Protein AF-A0A3D5DIP7-F1 (afdb_monomer_lite)

Structure (mmCIF, N/CA/C/O backbone):
data_AF-A0A3D5DIP7-F1
#
_entry.id   AF-A0A3D5DIP7-F1
#
loop_
_atom_site.group_PDB
_atom_site.id
_atom_site.type_symbol
_atom_site.label_atom_id
_atom_site.label_alt_id
_atom_site.label_comp_id
_atom_site.label_asym_id
_atom_site.label_entity_id
_atom_site.label_seq_id
_atom_site.pdbx_PDB_ins_code
_atom_site.Cartn_x
_atom_site.Cartn_y
_atom_site.Cartn_z
_atom_site.occupancy
_atom_site.B_iso_or_equiv
_atom_site.auth_seq_id
_atom_site.auth_comp_id
_atom_site.auth_asym_id
_atom_site.auth_atom_id
_atom_site.pdbx_PDB_model_num
ATOM 1 N N . GLU A 1 1 ? -15.070 2.805 -16.768 1.00 50.34 1 GLU A N 1
ATOM 2 C CA . GLU A 1 1 ? -13.909 2.345 -15.979 1.00 50.34 1 GLU A CA 1
ATOM 3 C C . GLU A 1 1 ? -13.558 3.453 -14.990 1.00 50.34 1 GLU A C 1
ATOM 5 O O . GLU A 1 1 ? -13.712 4.609 -15.368 1.00 50.34 1 GLU A O 1
ATOM 10 N N . ARG A 1 2 ? -13.240 3.149 -13.727 1.00 59.31 2 ARG A N 1
ATOM 11 C CA . ARG A 1 2 ? -12.882 4.161 -12.711 1.00 59.31 2 ARG A CA 1
ATOM 12 C C . ARG A 1 2 ? -11.446 3.926 -12.262 1.00 59.31 2 ARG A C 1
ATOM 14 O O . ARG A 1 2 ? -11.069 2.777 -12.059 1.00 59.31 2 ARG A O 1
ATOM 21 N N . ASP A 1 3 ? -10.695 5.006 -12.093 1.00 83.94 3 ASP A N 1
ATOM 22 C CA . ASP A 1 3 ? -9.337 4.978 -11.557 1.00 83.94 3 ASP A CA 1
ATOM 23 C C . ASP A 1 3 ? -9.362 4.625 -10.054 1.00 83.94 3 ASP A C 1
ATOM 25 O O . ASP A 1 3 ? -10.173 5.152 -9.284 1.00 83.94 3 ASP A O 1
ATOM 29 N N . ALA A 1 4 ? -8.509 3.686 -9.634 1.00 82.12 4 ALA A N 1
ATOM 30 C CA . ALA A 1 4 ? -8.478 3.194 -8.257 1.00 82.12 4 ALA A CA 1
ATOM 31 C C . ALA A 1 4 ? -8.000 4.261 -7.254 1.00 82.12 4 ALA A C 1
ATOM 33 O O . ALA A 1 4 ? -8.511 4.316 -6.134 1.00 82.12 4 ALA A O 1
ATOM 34 N N . LEU A 1 5 ? -7.073 5.141 -7.646 1.00 82.88 5 LEU A N 1
ATOM 35 C CA . LEU A 1 5 ? -6.624 6.255 -6.808 1.00 82.88 5 LEU A CA 1
ATOM 36 C C . LEU A 1 5 ? -7.723 7.310 -6.672 1.00 82.88 5 LEU A C 1
ATOM 38 O O . LEU A 1 5 ? -7.945 7.825 -5.576 1.00 82.88 5 LEU A O 1
ATOM 42 N N . GLU A 1 6 ? -8.456 7.605 -7.748 1.00 83.44 6 GLU A N 1
ATOM 43 C CA . GLU A 1 6 ? -9.639 8.471 -7.662 1.00 83.44 6 GLU A CA 1
ATOM 44 C C . GLU A 1 6 ? -10.692 7.887 -6.710 1.00 83.44 6 GLU A C 1
ATOM 46 O O . GLU A 1 6 ? -11.271 8.608 -5.892 1.00 83.44 6 GLU A O 1
ATOM 51 N N . TRP A 1 7 ? -10.903 6.570 -6.756 1.00 85.00 7 TRP A N 1
ATOM 52 C CA . TRP A 1 7 ? -11.821 5.887 -5.850 1.00 85.00 7 TRP A CA 1
ATOM 53 C C . TRP A 1 7 ? -11.371 5.958 -4.380 1.00 85.00 7 TRP A C 1
ATOM 55 O O . TRP A 1 7 ? -12.197 6.271 -3.515 1.00 85.00 7 TRP A O 1
ATOM 65 N N . LEU A 1 8 ? -10.078 5.747 -4.097 1.00 81.56 8 LEU A N 1
ATOM 66 C CA . LEU A 1 8 ? -9.486 5.873 -2.754 1.00 81.56 8 LEU A CA 1
ATOM 67 C C . LEU A 1 8 ? -9.579 7.299 -2.189 1.00 81.56 8 LEU A C 1
ATOM 69 O O . LEU A 1 8 ? -9.596 7.493 -0.975 1.00 81.56 8 LEU A O 1
ATOM 73 N N . ARG A 1 9 ? -9.650 8.320 -3.044 1.00 83.38 9 ARG A N 1
ATOM 74 C CA . ARG A 1 9 ? -9.772 9.719 -2.604 1.00 83.38 9 ARG A CA 1
ATOM 75 C C . ARG A 1 9 ? -11.214 10.146 -2.347 1.00 83.38 9 ARG A C 1
ATOM 77 O O . ARG A 1 9 ? -11.450 10.988 -1.485 1.00 83.38 9 ARG A O 1
ATOM 84 N N . GLY A 1 10 ? -12.173 9.587 -3.087 1.00 80.06 10 GLY A N 1
ATOM 85 C CA . GLY A 1 10 ? -13.579 10.011 -3.060 1.00 80.06 10 GLY A CA 1
ATOM 86 C C . GLY A 1 10 ? -14.518 9.177 -2.183 1.00 80.06 10 GLY A C 1
ATOM 87 O O . GLY A 1 10 ? -15.676 9.557 -2.009 1.00 80.06 10 GLY A O 1
ATOM 88 N N . THR A 1 11 ? -14.064 8.040 -1.650 1.00 81.00 11 THR A N 1
ATOM 89 C CA . THR A 1 11 ? -14.927 7.074 -0.946 1.00 81.00 11 THR A CA 1
ATOM 90 C C . THR A 1 11 ? -14.794 7.180 0.575 1.00 81.00 11 THR A C 1
ATOM 92 O O . THR A 1 11 ? -13.736 7.517 1.105 1.00 81.00 11 THR A O 1
ATOM 95 N N . LYS A 1 12 ? -15.876 6.868 1.307 1.00 82.00 12 LYS A N 1
ATOM 96 C CA . LYS A 1 12 ? -15.825 6.735 2.769 1.00 82.00 12 LYS A CA 1
ATOM 97 C C . LYS A 1 12 ? -14.811 5.652 3.142 1.00 82.00 12 LYS A C 1
ATOM 99 O O . LYS A 1 12 ? -14.935 4.511 2.708 1.00 82.00 12 LYS A O 1
ATOM 104 N N . ARG A 1 13 ? -13.842 6.032 3.968 1.00 80.94 13 ARG A N 1
ATOM 105 C CA . ARG A 1 13 ? -12.744 5.166 4.395 1.00 80.94 13 ARG A CA 1
ATOM 106 C C . ARG A 1 13 ? -13.249 4.000 5.239 1.00 80.94 13 ARG A C 1
ATOM 108 O O . ARG A 1 13 ? -14.052 4.189 6.155 1.00 80.94 13 ARG A O 1
ATOM 115 N N . VAL A 1 14 ? -12.764 2.815 4.892 1.00 84.56 14 VAL A N 1
ATOM 116 C CA . VAL A 1 14 ? -12.902 1.566 5.640 1.00 84.56 14 VAL A CA 1
ATOM 117 C C . VAL A 1 14 ? -11.504 0.976 5.730 1.00 84.56 14 VAL A C 1
ATOM 119 O O . VAL A 1 14 ? -10.790 0.943 4.731 1.00 84.56 14 VAL A O 1
ATOM 122 N N . GLU A 1 15 ? -11.117 0.544 6.922 1.00 92.06 15 GLU A N 1
ATOM 123 C CA . GLU A 1 15 ? -9.790 -0.011 7.157 1.00 92.06 15 GLU A CA 1
ATOM 124 C C . GLU A 1 15 ? -9.731 -1.486 6.748 1.00 92.06 15 GLU A C 1
ATOM 126 O O . GLU A 1 15 ? -10.608 -2.282 7.098 1.00 92.06 15 GLU A O 1
ATOM 131 N N . TYR A 1 16 ? -8.664 -1.853 6.045 1.00 93.81 16 TYR A N 1
ATOM 132 C CA . TYR A 1 16 ? -8.383 -3.209 5.595 1.00 93.81 16 TYR A CA 1
ATOM 133 C C . TYR A 1 16 ? -7.208 -3.810 6.372 1.00 93.81 16 TYR A C 1
ATOM 135 O O . TYR A 1 16 ? -6.248 -3.118 6.709 1.00 93.81 16 TYR A O 1
ATOM 143 N N . ASP A 1 17 ? -7.279 -5.117 6.637 1.00 95.31 17 ASP A N 1
ATOM 144 C CA . ASP A 1 17 ? -6.176 -5.891 7.223 1.00 95.31 17 ASP A CA 1
ATOM 145 C C . ASP A 1 17 ? -5.106 -6.246 6.178 1.00 95.31 17 ASP A C 1
ATOM 147 O O . ASP A 1 17 ? -3.934 -6.396 6.514 1.00 95.31 17 ASP A O 1
ATOM 151 N N . ILE A 1 18 ? -5.504 -6.409 4.910 1.00 95.56 18 ILE A N 1
ATOM 152 C CA . ILE A 1 18 ? -4.621 -6.791 3.802 1.00 95.56 18 ILE A CA 1
ATOM 153 C C . ILE A 1 18 ? -5.017 -6.006 2.548 1.00 95.56 18 ILE A C 1
ATOM 155 O O . ILE A 1 18 ? -6.196 -5.956 2.197 1.00 95.56 18 ILE A O 1
ATOM 159 N N . VAL A 1 19 ? -4.032 -5.438 1.852 1.00 95.00 19 VAL A N 1
ATOM 160 C CA . VAL A 1 19 ? -4.192 -4.758 0.559 1.00 95.00 19 VAL A CA 1
ATOM 161 C C . VAL A 1 19 ? -3.251 -5.372 -0.478 1.00 95.00 19 VAL A C 1
ATOM 163 O O . VAL A 1 19 ? -2.082 -5.631 -0.194 1.00 95.00 19 VAL A O 1
ATOM 166 N N . PHE A 1 20 ? -3.761 -5.581 -1.691 1.00 94.12 20 PHE A N 1
ATOM 167 C CA . PHE A 1 20 ? -2.991 -6.031 -2.850 1.00 94.12 20 PHE A CA 1
ATOM 168 C C . PHE A 1 20 ? -2.824 -4.861 -3.823 1.00 94.12 20 PHE A C 1
ATOM 170 O O . PHE A 1 20 ? -3.814 -4.281 -4.270 1.00 94.12 20 PHE A O 1
ATOM 177 N N . LEU A 1 21 ? -1.579 -4.506 -4.126 1.00 90.81 21 LEU A N 1
ATOM 178 C CA . LEU A 1 21 ? -1.203 -3.430 -5.035 1.00 90.81 21 LEU A CA 1
ATOM 179 C C . LEU A 1 21 ? -0.488 -4.007 -6.257 1.00 90.81 21 LEU A C 1
ATOM 181 O O . LEU A 1 21 ? 0.711 -4.264 -6.224 1.00 90.81 21 LEU A O 1
ATOM 185 N N . ASP A 1 22 ? -1.225 -4.137 -7.351 1.00 88.38 22 ASP A N 1
ATOM 186 C CA . ASP A 1 22 ? -0.683 -4.491 -8.665 1.00 88.38 22 ASP A CA 1
ATOM 187 C C . ASP A 1 22 ? -1.020 -3.379 -9.674 1.00 88.38 22 ASP A C 1
ATOM 189 O O . ASP A 1 22 ? -1.959 -3.498 -10.468 1.00 88.38 22 ASP A O 1
ATOM 193 N N . PRO A 1 23 ? -0.382 -2.197 -9.556 1.00 81.81 23 PRO A N 1
ATOM 194 C CA . PRO A 1 23 ? -0.657 -1.097 -10.460 1.00 81.81 23 PRO A CA 1
ATOM 195 C C . PRO A 1 23 ? 0.039 -1.304 -11.813 1.00 81.81 23 PRO A C 1
ATOM 197 O O . PRO A 1 23 ? 1.134 -1.864 -11.875 1.00 81.81 23 PRO A O 1
ATOM 200 N N . PRO A 1 24 ? -0.521 -0.754 -12.905 1.00 78.06 24 PRO A N 1
ATOM 201 C CA . PRO A 1 24 ? 0.128 -0.806 -14.208 1.00 78.06 24 PRO A CA 1
ATOM 202 C C . PRO A 1 24 ? 1.516 -0.146 -14.174 1.00 78.06 24 PRO A C 1
ATOM 204 O O . PRO A 1 24 ? 1.745 0.856 -13.485 1.00 78.06 24 PRO A O 1
ATOM 207 N N . PHE A 1 25 ? 2.442 -0.712 -14.947 1.00 70.94 25 PHE A N 1
ATOM 208 C CA . PHE A 1 25 ? 3.875 -0.446 -14.841 1.00 70.94 25 PHE A CA 1
ATOM 209 C C . PHE A 1 25 ? 4.279 1.016 -15.063 1.00 70.94 25 PHE A C 1
ATOM 211 O O . PHE A 1 25 ? 3.736 1.717 -15.919 1.00 70.94 25 PHE A O 1
ATOM 218 N N . GLY A 1 26 ? 5.297 1.454 -14.312 1.00 63.34 26 GLY A N 1
ATOM 219 C CA . GLY A 1 26 ? 6.132 2.609 -14.663 1.00 63.34 26 GLY A CA 1
ATOM 220 C C . GLY A 1 26 ? 5.502 4.000 -14.523 1.00 63.34 26 GLY A C 1
ATOM 221 O O . GLY A 1 26 ? 5.984 4.934 -15.156 1.00 63.34 26 GLY A O 1
ATOM 222 N N . ARG A 1 27 ? 4.437 4.180 -13.724 1.00 69.81 27 ARG A N 1
ATOM 223 C CA . ARG A 1 27 ? 3.718 5.476 -13.628 1.00 69.81 27 ARG A CA 1
ATOM 224 C C . ARG A 1 27 ? 3.642 6.112 -12.236 1.00 69.81 27 ARG A C 1
ATOM 226 O O . ARG A 1 27 ? 2.797 6.970 -12.006 1.00 69.81 27 ARG A O 1
ATOM 233 N N . GLY A 1 28 ? 4.494 5.705 -11.295 1.00 77.25 28 GLY A N 1
ATOM 234 C CA . GLY A 1 28 ? 4.500 6.279 -9.938 1.00 77.25 28 GLY A CA 1
ATOM 235 C C . GLY A 1 28 ? 3.263 5.929 -9.093 1.00 77.25 28 GLY A C 1
ATOM 236 O O . GLY A 1 28 ? 2.988 6.561 -8.073 1.00 77.25 28 GLY A O 1
ATOM 237 N N . PHE A 1 29 ? 2.472 4.945 -9.534 1.00 84.50 29 PHE A N 1
ATOM 238 C CA . PHE A 1 29 ? 1.233 4.546 -8.866 1.00 84.50 29 PHE A CA 1
ATOM 239 C C . PHE A 1 29 ? 1.471 3.813 -7.551 1.00 84.50 29 PHE A C 1
ATOM 241 O O . PHE A 1 29 ? 0.616 3.870 -6.670 1.00 84.50 29 PHE A O 1
ATOM 248 N N . ILE A 1 30 ? 2.621 3.156 -7.394 1.00 86.44 30 ILE A N 1
ATOM 249 C CA . ILE A 1 30 ? 2.997 2.509 -6.135 1.00 86.44 30 ILE A CA 1
ATOM 250 C C . ILE A 1 30 ? 3.201 3.582 -5.072 1.00 86.44 30 ILE A C 1
ATOM 252 O O . ILE A 1 30 ? 2.590 3.522 -4.012 1.00 86.44 30 ILE A O 1
ATOM 256 N N . GLU A 1 31 ? 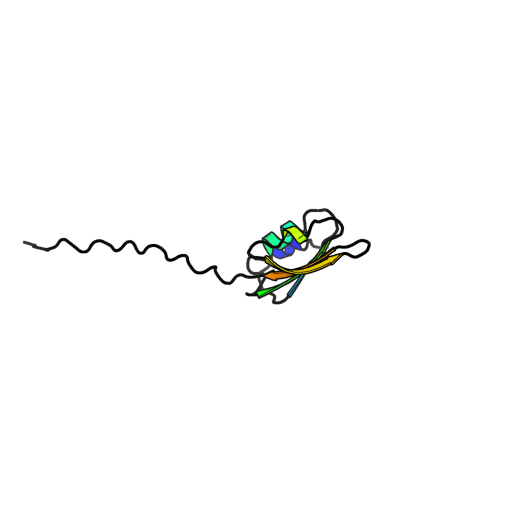3.989 4.606 -5.382 1.00 85.81 31 GLU A N 1
ATOM 257 C CA . GLU A 1 31 ? 4.263 5.730 -4.495 1.00 85.81 31 GLU A CA 1
ATOM 258 C C . GLU A 1 31 ? 2.979 6.489 -4.149 1.00 85.81 31 GLU A C 1
ATOM 260 O O . GLU A 1 31 ? 2.736 6.785 -2.980 1.00 85.81 31 GLU A O 1
ATOM 265 N N . ALA A 1 32 ? 2.120 6.745 -5.141 1.00 87.19 32 ALA A N 1
ATOM 266 C CA . ALA A 1 32 ? 0.824 7.374 -4.909 1.00 87.19 32 ALA A CA 1
ATOM 267 C C . ALA A 1 32 ? -0.079 6.519 -4.003 1.00 87.19 32 ALA A C 1
ATOM 269 O O . ALA A 1 32 ? -0.662 7.038 -3.056 1.00 87.19 32 ALA A O 1
ATOM 270 N N . SER A 1 33 ? -0.159 5.208 -4.245 1.00 89.81 33 SER A N 1
ATOM 271 C CA . SER A 1 33 ? -0.986 4.298 -3.443 1.00 89.81 33 SER A CA 1
ATOM 272 C C . SER A 1 33 ? -0.473 4.195 -2.008 1.00 89.81 33 SER A C 1
ATOM 274 O O . SER A 1 33 ? -1.249 4.336 -1.067 1.00 89.81 33 SER A O 1
ATOM 276 N N . LEU A 1 34 ? 0.837 4.023 -1.819 1.00 88.75 34 LEU A N 1
ATOM 277 C CA . LEU A 1 34 ? 1.458 3.970 -0.493 1.00 88.75 34 LEU A CA 1
ATOM 278 C C . LEU A 1 34 ? 1.368 5.306 0.259 1.00 88.75 34 LEU A C 1
ATOM 280 O O . LEU A 1 34 ? 1.390 5.304 1.485 1.00 88.75 34 LEU A O 1
ATOM 284 N N . GLY A 1 35 ? 1.244 6.435 -0.444 1.00 88.62 35 GLY A N 1
ATOM 285 C CA . GLY A 1 35 ? 0.948 7.733 0.166 1.00 88.62 35 GLY A CA 1
ATOM 286 C C . GLY A 1 35 ? -0.511 7.882 0.611 1.00 88.62 35 GLY A C 1
ATOM 287 O O . GLY A 1 35 ? -0.785 8.571 1.591 1.00 88.62 35 GLY A O 1
ATOM 288 N N . GLU A 1 36 ? -1.452 7.233 -0.078 1.00 89.88 36 GLU A N 1
ATOM 289 C CA . GLU A 1 36 ? -2.884 7.321 0.233 1.00 89.88 36 GLU A CA 1
ATOM 290 C C . GLU A 1 36 ? -3.339 6.297 1.278 1.00 89.88 36 GLU A C 1
ATOM 292 O O . GLU A 1 36 ? -4.177 6.614 2.119 1.00 89.88 36 GLU A O 1
ATOM 297 N N . LEU A 1 37 ? -2.797 5.076 1.260 1.00 91.12 37 LEU 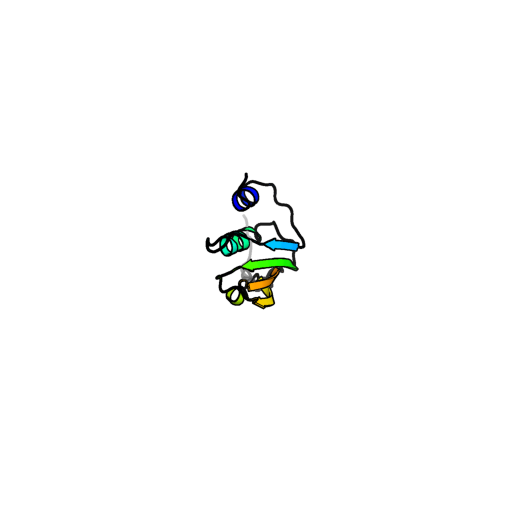A N 1
ATOM 298 C CA . LEU A 1 37 ? -3.229 3.980 2.136 1.00 91.12 37 LEU A CA 1
ATOM 299 C C . LEU A 1 37 ? -3.168 4.299 3.649 1.00 91.12 37 LEU A C 1
ATOM 301 O O . LEU A 1 37 ? -4.120 3.967 4.361 1.00 91.12 37 LEU A O 1
ATOM 305 N N . PRO A 1 38 ? -2.137 4.993 4.169 1.00 89.56 38 PRO A N 1
ATOM 306 C CA . PRO A 1 38 ? -2.097 5.394 5.575 1.00 89.56 38 PRO A CA 1
ATOM 307 C C . PRO A 1 38 ? -3.223 6.352 5.993 1.00 89.56 38 PRO A C 1
ATOM 309 O O . PRO A 1 38 ? -3.469 6.518 7.185 1.00 89.56 38 PRO A O 1
ATOM 312 N N . ASN A 1 39 ? -3.953 6.962 5.050 1.00 89.12 39 ASN A N 1
ATOM 313 C CA . ASN A 1 39 ? -5.029 7.916 5.333 1.00 89.12 39 ASN A CA 1
ATOM 314 C C . ASN A 1 39 ? -6.341 7.236 5.773 1.00 89.12 39 ASN A C 1
ATOM 316 O O . ASN A 1 39 ? -7.419 7.679 5.382 1.00 89.12 39 ASN A O 1
ATOM 320 N N . GLY A 1 40 ? -6.273 6.178 6.586 1.00 88.44 40 GLY A N 1
ATOM 321 C CA . GLY A 1 40 ? -7.435 5.463 7.131 1.00 88.44 40 GLY A CA 1
ATOM 322 C C . GLY A 1 40 ? -7.950 4.310 6.266 1.00 88.44 40 GLY A C 1
ATOM 323 O O . GLY A 1 40 ? -9.097 3.900 6.428 1.00 88.44 40 GLY A O 1
ATOM 324 N N . TRP A 1 41 ? -7.133 3.803 5.336 1.00 92.12 41 TRP A N 1
ATOM 325 C CA . TRP A 1 41 ? -7.447 2.588 4.571 1.00 92.12 41 TRP A CA 1
ATOM 326 C C . TRP A 1 41 ? -6.867 1.322 5.191 1.00 92.12 41 TRP A C 1
ATOM 328 O O . TRP A 1 41 ? -7.226 0.224 4.781 1.00 92.12 41 TRP A O 1
ATOM 338 N N . LEU A 1 42 ? -5.983 1.452 6.174 1.00 93.62 42 LEU A N 1
ATOM 339 C CA . LEU A 1 42 ? -5.271 0.339 6.780 1.00 93.62 42 LEU A CA 1
ATOM 340 C C . LEU A 1 42 ? -5.516 0.317 8.279 1.00 93.62 42 LEU A C 1
ATOM 342 O O . LEU A 1 42 ? -5.432 1.355 8.933 1.00 93.62 42 LEU A O 1
ATOM 346 N N . LYS A 1 43 ? -5.777 -0.877 8.810 1.00 93.06 43 LYS A N 1
ATOM 347 C CA . LYS A 1 43 ? -5.734 -1.101 10.255 1.00 93.06 43 LYS A CA 1
ATOM 348 C C . LYS A 1 43 ? -4.295 -1.053 10.755 1.00 93.06 43 LYS A C 1
ATOM 350 O O . LYS A 1 43 ? -3.346 -1.229 9.987 1.00 93.06 43 LYS A O 1
ATOM 355 N N . ASP A 1 44 ? -4.138 -0.919 12.066 1.00 90.25 44 ASP A N 1
ATOM 356 C CA . ASP A 1 44 ? -2.847 -1.132 12.713 1.00 90.25 44 ASP A CA 1
ATOM 357 C C . ASP A 1 44 ? -2.292 -2.513 12.337 1.00 90.25 44 ASP A C 1
ATOM 359 O O . ASP A 1 44 ? -2.977 -3.529 12.479 1.00 90.25 44 ASP A O 1
ATOM 363 N N . ARG A 1 45 ? -1.038 -2.549 11.870 1.00 91.50 45 ARG A N 1
ATOM 364 C CA . ARG A 1 45 ? -0.337 -3.771 11.440 1.00 91.50 45 ARG A CA 1
ATOM 365 C C . ARG A 1 45 ? -0.927 -4.458 10.206 1.00 91.50 45 ARG A C 1
ATOM 367 O O . ARG A 1 45 ? -0.679 -5.644 9.995 1.00 91.50 45 ARG A O 1
ATOM 374 N N . ALA A 1 46 ? -1.673 -3.729 9.376 1.00 95.12 46 ALA A N 1
ATOM 375 C CA . ALA A 1 46 ? -2.138 -4.247 8.096 1.00 95.12 46 ALA A CA 1
ATOM 376 C C . ALA A 1 46 ? -0.971 -4.634 7.175 1.00 95.12 46 ALA A C 1
ATOM 378 O O . ALA A 1 46 ? 0.132 -4.092 7.270 1.00 95.12 46 ALA A O 1
ATOM 379 N N . TRP A 1 47 ? -1.220 -5.553 6.248 1.00 96.06 47 TRP A N 1
ATOM 380 C CA . TRP A 1 47 ? -0.234 -5.986 5.265 1.00 96.06 47 TRP A CA 1
ATOM 381 C C . TRP A 1 47 ? -0.527 -5.427 3.881 1.00 96.06 47 TRP A C 1
ATOM 383 O O . TRP A 1 47 ? -1.674 -5.361 3.446 1.00 96.06 47 TRP A O 1
ATOM 393 N N . VAL A 1 48 ? 0.531 -5.073 3.161 1.00 94.94 48 VAL A N 1
ATOM 394 C CA . VAL A 1 48 ? 0.452 -4.631 1.771 1.00 94.94 48 VAL A CA 1
ATOM 395 C C . VAL A 1 48 ? 1.343 -5.527 0.928 1.00 94.94 48 VAL A C 1
ATOM 397 O O . VAL A 1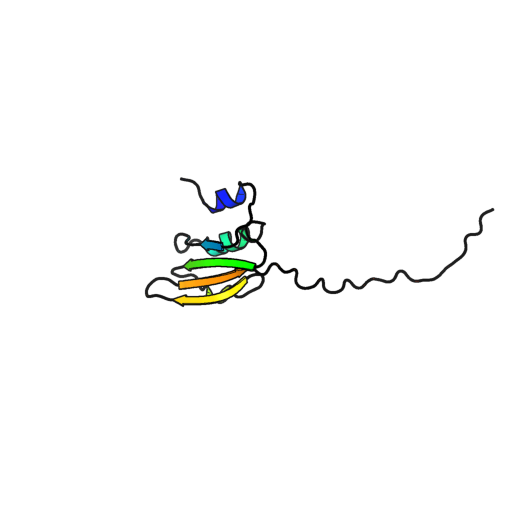 48 ? 2.564 -5.526 1.080 1.00 94.94 48 VAL A O 1
ATOM 400 N N . TYR A 1 49 ? 0.726 -6.309 0.048 1.00 94.62 49 TYR A N 1
ATOM 401 C CA . TYR A 1 49 ? 1.431 -7.031 -1.002 1.00 94.62 49 TYR A CA 1
ATOM 402 C C . TYR A 1 49 ? 1.519 -6.141 -2.235 1.00 94.62 49 TYR A C 1
ATOM 404 O O . TYR A 1 49 ? 0.509 -5.563 -2.632 1.00 94.62 49 TYR A O 1
ATOM 412 N N . LEU A 1 50 ? 2.700 -6.021 -2.833 1.00 91.19 50 LEU A N 1
ATOM 413 C CA . LEU A 1 50 ? 2.910 -5.175 -4.002 1.00 91.19 50 LEU A CA 1
ATOM 414 C C . LEU A 1 50 ? 3.763 -5.862 -5.068 1.00 91.19 50 LEU A C 1
ATOM 416 O O . LEU A 1 50 ? 4.713 -6.572 -4.729 1.00 91.19 50 LEU A O 1
ATOM 420 N N . GLU A 1 51 ? 3.445 -5.597 -6.333 1.00 89.44 51 GLU A N 1
ATOM 421 C CA . GLU A 1 51 ? 4.196 -6.030 -7.516 1.00 89.44 51 GLU A CA 1
ATOM 422 C C . GLU A 1 51 ? 4.644 -4.821 -8.361 1.00 89.44 51 GLU A C 1
ATOM 424 O O . GLU A 1 51 ? 3.947 -3.809 -8.445 1.00 89.44 51 GLU A O 1
ATOM 429 N N . ALA A 1 52 ? 5.842 -4.891 -8.957 1.00 84.62 52 ALA A N 1
ATOM 430 C CA . ALA A 1 52 ? 6.373 -3.867 -9.865 1.00 84.62 52 ALA A CA 1
ATOM 431 C C . ALA A 1 52 ? 7.422 -4.434 -10.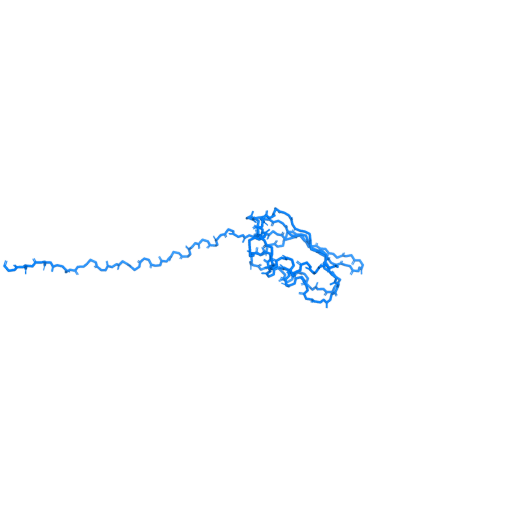831 1.00 84.62 52 ALA A C 1
ATOM 433 O O . ALA A 1 52 ? 8.271 -5.213 -10.415 1.00 84.62 52 ALA A O 1
ATOM 434 N N . GLU A 1 53 ? 7.465 -3.985 -12.085 1.00 78.81 53 GLU A N 1
ATOM 435 C CA . GLU A 1 53 ? 8.523 -4.383 -13.035 1.00 78.81 53 GLU A CA 1
ATOM 436 C C . GLU A 1 53 ? 9.863 -3.672 -12.760 1.00 78.81 53 GLU A C 1
ATOM 438 O O . GLU A 1 53 ? 10.894 -4.317 -12.555 1.00 78.81 53 GLU A O 1
ATOM 443 N N . GLU A 1 54 ? 9.860 -2.337 -12.679 1.00 68.50 54 GLU A N 1
ATOM 444 C CA . GLU A 1 54 ? 11.101 -1.538 -12.688 1.00 68.50 54 GLU A CA 1
ATOM 445 C C . GLU A 1 54 ? 11.362 -0.735 -11.402 1.00 68.50 54 GLU A C 1
ATOM 447 O O . GLU A 1 54 ? 12.459 -0.206 -11.202 1.00 68.50 54 GLU A O 1
ATOM 452 N N . THR A 1 55 ? 10.388 -0.646 -10.491 1.00 66.44 55 THR A N 1
ATOM 453 C CA . THR A 1 55 ? 10.536 0.171 -9.280 1.00 66.44 55 THR A CA 1
ATOM 454 C C . THR A 1 55 ? 11.497 -0.497 -8.285 1.00 66.44 55 THR A C 1
ATOM 456 O O . THR A 1 55 ? 11.333 -1.678 -7.974 1.00 66.44 55 THR A O 1
ATOM 459 N N . PRO A 1 56 ?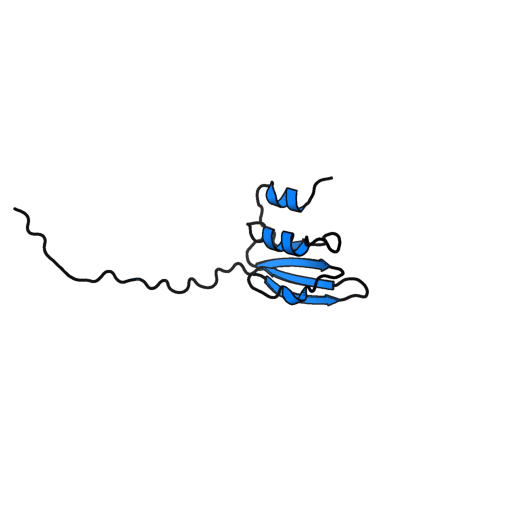 12.484 0.228 -7.719 1.00 66.06 56 PRO A N 1
ATOM 460 C CA . PRO A 1 56 ? 13.356 -0.295 -6.668 1.00 66.06 56 PRO A CA 1
ATOM 461 C C . PRO A 1 56 ? 12.591 -0.409 -5.337 1.00 66.06 56 PRO A C 1
ATOM 463 O O . PRO A 1 56 ? 12.705 0.446 -4.456 1.00 66.06 56 PRO A O 1
ATOM 466 N N . 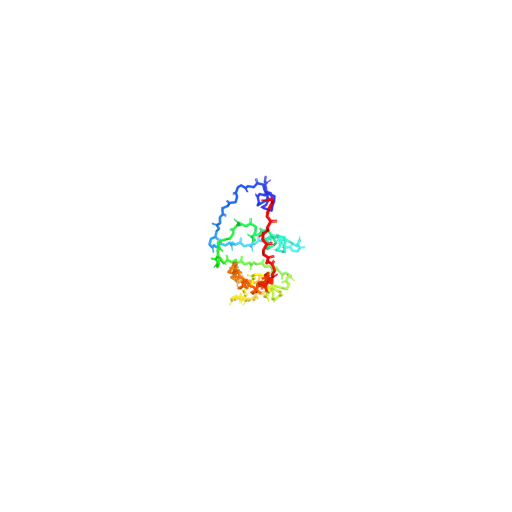ILE A 1 57 ? 11.792 -1.468 -5.200 1.00 70.31 57 ILE A N 1
ATOM 467 C CA . ILE A 1 57 ? 10.888 -1.710 -4.062 1.00 70.31 57 ILE A CA 1
ATOM 468 C C . ILE A 1 57 ? 11.648 -1.799 -2.729 1.00 70.31 57 ILE A C 1
ATOM 470 O O . ILE A 1 57 ? 11.125 -1.421 -1.684 1.00 70.31 57 ILE A O 1
ATOM 474 N N . PHE A 1 58 ? 12.921 -2.204 -2.751 1.00 63.69 58 PHE A N 1
ATOM 475 C CA . PHE A 1 58 ? 13.789 -2.285 -1.568 1.00 63.69 58 PHE A CA 1
ATOM 476 C C . PHE A 1 58 ? 13.993 -0.950 -0.831 1.00 63.69 58 PHE A C 1
ATOM 478 O O . PHE A 1 58 ? 14.424 -0.948 0.320 1.00 63.69 58 PHE A O 1
ATOM 485 N N . ARG A 1 59 ? 13.680 0.191 -1.459 1.00 68.62 59 ARG A N 1
ATOM 486 C CA . ARG A 1 59 ? 13.757 1.513 -0.812 1.00 68.62 59 ARG A CA 1
ATOM 487 C C . ARG A 1 59 ? 12.584 1.805 0.129 1.00 68.62 59 ARG A C 1
ATOM 489 O O . ARG A 1 59 ? 12.618 2.818 0.816 1.00 68.62 59 ARG A O 1
ATOM 496 N N . LEU A 1 60 ? 11.575 0.934 0.175 1.00 71.31 60 LEU A N 1
ATOM 497 C CA . LEU A 1 60 ? 10.356 1.130 0.964 1.00 71.31 60 LEU A CA 1
ATOM 498 C C . LEU A 1 60 ? 10.484 0.734 2.442 1.00 71.31 60 LEU A C 1
ATOM 500 O O . LEU A 1 60 ? 9.512 0.872 3.171 1.00 71.31 60 LEU A O 1
ATOM 504 N N . ASN A 1 61 ? 11.641 0.255 2.911 1.00 74.44 61 ASN A N 1
ATOM 505 C CA . ASN A 1 61 ? 11.849 -0.048 4.332 1.00 74.44 61 ASN A CA 1
ATOM 506 C C . ASN A 1 61 ? 12.121 1.233 5.145 1.00 74.44 61 ASN A C 1
ATOM 508 O O . ASN A 1 61 ? 13.236 1.464 5.618 1.00 74.44 61 ASN A O 1
ATOM 512 N N . VAL A 1 62 ? 11.104 2.083 5.248 1.00 76.94 62 VAL A N 1
ATOM 513 C CA . VAL A 1 62 ? 11.074 3.333 6.011 1.00 76.94 62 VAL A CA 1
ATOM 514 C C . VAL A 1 62 ? 9.721 3.433 6.703 1.00 76.94 62 VAL A C 1
ATOM 516 O O . VAL A 1 62 ? 8.710 3.096 6.096 1.00 76.94 62 VAL A O 1
ATOM 519 N N . GLU A 1 63 ? 9.682 3.919 7.945 1.00 80.69 63 GLU A N 1
ATOM 520 C CA . GLU A 1 63 ? 8.414 4.117 8.662 1.00 80.69 63 GLU A CA 1
ATOM 521 C C . GLU A 1 63 ? 7.406 4.919 7.809 1.00 80.69 63 GLU A C 1
ATOM 523 O O . GLU A 1 63 ? 7.798 5.906 7.174 1.00 80.69 63 GLU A O 1
ATOM 528 N N . PRO A 1 64 ? 6.118 4.519 7.769 1.00 89.31 64 PRO A N 1
ATOM 529 C CA . PRO A 1 64 ? 5.473 3.474 8.580 1.00 89.31 64 PRO A CA 1
ATOM 530 C C . PRO A 1 64 ? 5.564 2.050 7.990 1.00 89.31 64 PRO A C 1
ATOM 532 O O . PRO A 1 64 ? 4.837 1.153 8.410 1.00 89.31 64 PRO A O 1
ATOM 535 N N . TRP A 1 65 ? 6.391 1.829 6.970 1.00 90.00 65 TRP A N 1
ATOM 536 C CA . TRP A 1 65 ? 6.464 0.574 6.230 1.00 90.00 65 TRP A CA 1
ATOM 537 C C . TRP A 1 65 ? 7.649 -0.276 6.675 1.00 90.00 65 TRP A C 1
ATOM 539 O O . TRP A 1 65 ? 8.813 0.106 6.530 1.00 90.00 65 TRP A O 1
ATOM 549 N N . HIS A 1 66 ? 7.354 -1.481 7.147 1.00 91.00 66 HIS A N 1
ATOM 550 C CA . HIS A 1 66 ? 8.367 -2.480 7.439 1.00 91.00 66 HIS A CA 1
ATOM 551 C C . HIS A 1 66 ? 8.351 -3.582 6.382 1.00 91.00 66 HIS A C 1
ATOM 553 O O . HIS A 1 66 ? 7.326 -4.218 6.140 1.00 91.00 66 HIS A O 1
ATOM 559 N N . MET A 1 67 ? 9.487 -3.819 5.730 1.00 91.38 67 MET A N 1
ATOM 560 C CA . MET A 1 67 ? 9.578 -4.857 4.708 1.00 91.38 67 MET A CA 1
ATOM 561 C C . MET A 1 67 ? 9.729 -6.240 5.346 1.00 91.38 67 MET A C 1
ATOM 563 O O . MET A 1 67 ? 10.775 -6.565 5.900 1.00 91.38 67 MET A O 1
ATOM 567 N N . ILE A 1 68 ? 8.700 -7.076 5.200 1.00 92.94 68 ILE A N 1
ATOM 568 C CA . ILE A 1 68 ? 8.672 -8.446 5.730 1.00 92.94 68 ILE A CA 1
ATOM 569 C C . ILE A 1 68 ? 9.335 -9.421 4.761 1.00 92.94 68 ILE A C 1
ATOM 571 O O . ILE A 1 68 ? 10.069 -10.327 5.157 1.00 92.94 68 ILE A O 1
ATOM 575 N N . ARG A 1 69 ? 9.055 -9.259 3.465 1.00 91.88 69 ARG A N 1
ATOM 576 C CA . ARG A 1 69 ? 9.589 -10.119 2.410 1.00 91.88 69 ARG A CA 1
ATOM 577 C C . ARG A 1 69 ? 9.713 -9.340 1.117 1.00 91.88 69 ARG A C 1
ATOM 579 O O . ARG A 1 69 ? 8.858 -8.522 0.808 1.00 91.88 69 ARG A O 1
ATOM 586 N N . HIS A 1 70 ? 10.726 -9.659 0.327 1.00 92.12 70 HIS A N 1
ATOM 587 C CA . HIS A 1 70 ? 10.826 -9.204 -1.052 1.00 92.12 70 HIS A CA 1
ATOM 588 C C . HIS A 1 70 ? 11.430 -10.294 -1.934 1.00 92.12 70 HIS A C 1
ATOM 590 O O . HIS A 1 70 ? 12.017 -11.264 -1.446 1.00 92.12 70 HIS A O 1
ATOM 596 N N . GLY A 1 71 ? 11.270 -10.144 -3.241 1.00 89.69 71 GLY A N 1
ATOM 597 C CA . GLY A 1 71 ? 11.862 -11.032 -4.227 1.00 89.69 71 GLY A CA 1
ATOM 598 C C . GLY A 1 71 ? 11.775 -10.454 -5.628 1.00 89.69 71 GLY A C 1
ATOM 599 O O . GLY A 1 71 ? 11.209 -9.384 -5.851 1.00 89.69 71 GLY A O 1
ATOM 600 N N . ARG A 1 72 ? 12.376 -11.168 -6.575 1.00 89.31 72 ARG A N 1
ATOM 601 C CA . ARG A 1 72 ? 12.383 -10.801 -7.987 1.00 89.31 72 ARG A CA 1
ATOM 602 C C . ARG A 1 72 ? 12.254 -12.056 -8.843 1.00 89.31 72 ARG A C 1
ATOM 604 O O . ARG A 1 72 ? 12.890 -13.067 -8.554 1.00 89.31 72 ARG A O 1
ATOM 611 N N . THR A 1 73 ? 11.435 -11.973 -9.878 1.00 85.06 73 THR A N 1
ATOM 612 C CA . THR A 1 73 ? 11.271 -12.953 -10.953 1.00 85.06 73 THR A CA 1
ATOM 613 C C . THR A 1 73 ? 11.987 -12.452 -12.214 1.00 85.06 73 THR A C 1
ATOM 615 O O . THR A 1 73 ? 12.740 -11.482 -12.165 1.00 85.06 73 THR A O 1
ATOM 618 N N . ALA A 1 74 ? 11.797 -13.113 -13.359 1.00 85.56 74 ALA A N 1
ATOM 619 C CA . ALA A 1 74 ? 12.407 -12.675 -14.616 1.00 85.56 74 ALA A CA 1
ATOM 620 C C . ALA A 1 74 ? 11.969 -11.259 -15.037 1.00 85.56 74 ALA A C 1
ATOM 622 O O . ALA A 1 74 ? 12.764 -10.532 -15.628 1.00 85.56 74 ALA A O 1
ATOM 623 N N . HIS A 1 75 ? 10.733 -10.875 -14.708 1.00 82.69 75 HIS A N 1
ATOM 624 C CA . HIS A 1 75 ? 10.126 -9.631 -15.184 1.00 82.69 75 HIS A CA 1
ATOM 625 C C . HIS A 1 75 ? 9.600 -8.743 -14.052 1.00 82.69 75 HIS A C 1
ATOM 627 O O . HIS A 1 75 ? 9.552 -7.537 -14.224 1.00 82.69 75 HIS A O 1
ATOM 633 N N . THR A 1 76 ? 9.316 -9.295 -12.870 1.00 85.44 76 THR A N 1
ATOM 634 C CA . THR A 1 76 ? 8.622 -8.567 -11.798 1.00 85.44 76 THR A CA 1
ATOM 635 C C . THR A 1 76 ? 9.385 -8.649 -10.483 1.00 85.44 76 THR A C 1
ATOM 637 O O . THR A 1 76 ? 10.037 -9.640 -10.165 1.00 85.44 76 THR A O 1
ATOM 640 N N . GLN A 1 77 ? 9.291 -7.612 -9.673 1.00 89.12 77 GLN A N 1
ATOM 641 C CA . GLN A 1 77 ? 9.675 -7.578 -8.272 1.00 89.12 77 GLN A CA 1
ATOM 642 C C . GLN A 1 77 ? 8.415 -7.580 -7.416 1.00 89.12 77 GLN A C 1
ATOM 644 O O . GLN A 1 77 ? 7.420 -6.958 -7.774 1.00 89.12 77 GLN A O 1
ATOM 649 N N . TYR A 1 78 ? 8.473 -8.241 -6.267 1.00 90.56 78 TYR A N 1
ATOM 650 C CA . TYR A 1 78 ? 7.374 -8.226 -5.311 1.00 90.56 78 TYR A CA 1
ATOM 651 C C . TYR A 1 78 ? 7.882 -7.919 -3.909 1.00 90.56 78 TYR A C 1
ATOM 653 O O . TYR A 1 78 ? 9.021 -8.254 -3.559 1.00 90.56 78 TYR A O 1
ATOM 661 N N . ALA A 1 79 ? 7.018 -7.333 -3.086 1.00 91.88 79 ALA A N 1
ATOM 662 C CA . ALA A 1 79 ? 7.244 -7.217 -1.655 1.00 91.88 79 ALA A CA 1
ATOM 663 C C . ALA A 1 79 ? 5.968 -7.409 -0.844 1.00 91.88 79 ALA A C 1
ATOM 665 O O . ALA A 1 79 ? 4.856 -7.185 -1.309 1.00 91.88 79 ALA A O 1
ATOM 666 N N . LEU A 1 80 ? 6.175 -7.824 0.399 1.00 94.12 80 LEU A N 1
ATOM 667 C CA . LEU A 1 80 ? 5.189 -7.812 1.458 1.00 94.12 80 LEU A CA 1
ATOM 668 C C . LEU A 1 80 ? 5.662 -6.815 2.514 1.00 94.12 80 LEU A C 1
ATOM 670 O O . LEU A 1 80 ? 6.743 -6.986 3.089 1.00 94.12 80 LEU A O 1
ATOM 674 N N . LEU A 1 81 ? 4.855 -5.788 2.742 1.00 93.75 81 LEU A N 1
ATOM 675 C CA . LEU A 1 81 ? 5.078 -4.752 3.741 1.00 93.75 81 LEU A CA 1
ATOM 676 C C . LEU A 1 81 ? 4.091 -4.929 4.897 1.00 93.75 81 LEU A C 1
ATOM 678 O O . LEU A 1 81 ? 2.931 -5.263 4.672 1.00 93.75 81 LEU A O 1
ATOM 682 N N . GLU A 1 82 ? 4.536 -4.660 6.117 1.00 93.56 82 GLU A N 1
ATOM 683 C CA . GLU A 1 82 ? 3.673 -4.427 7.275 1.00 93.56 82 GLU A CA 1
ATOM 684 C C . GLU A 1 82 ? 3.559 -2.915 7.504 1.00 93.56 82 GLU A C 1
ATOM 686 O O . GLU A 1 82 ? 4.563 -2.199 7.497 1.00 93.56 82 GLU A O 1
ATOM 691 N N . PHE A 1 83 ? 2.333 -2.429 7.687 1.00 93.25 83 PHE A N 1
ATOM 692 C CA . PHE A 1 83 ? 2.029 -1.050 8.045 1.00 93.25 83 PHE A CA 1
ATOM 693 C C . PHE A 1 83 ? 2.043 -0.891 9.563 1.00 93.25 83 PHE A C 1
ATOM 695 O O . PHE A 1 83 ? 1.144 -1.360 10.262 1.00 93.25 83 PHE A O 1
ATOM 702 N N . ASN A 1 84 ? 3.053 -0.210 10.088 1.00 86.75 84 ASN A N 1
ATOM 703 C CA . ASN A 1 84 ? 3.191 0.041 11.510 1.00 86.75 84 ASN A CA 1
ATOM 704 C C . ASN A 1 84 ? 2.718 1.457 11.863 1.00 86.75 84 ASN A C 1
ATOM 706 O O . ASN A 1 84 ? 3.478 2.418 11.827 1.00 86.75 84 ASN A O 1
ATOM 710 N N . ASN A 1 85 ? 1.445 1.578 12.236 1.00 76.81 85 ASN A N 1
ATOM 711 C CA . ASN A 1 85 ? 0.865 2.828 12.738 1.00 76.81 85 ASN A CA 1
ATOM 712 C C . ASN A 1 85 ? 0.785 2.879 14.270 1.00 76.81 85 ASN A C 1
ATOM 714 O O . ASN A 1 85 ? 0.091 3.719 14.846 1.00 76.81 85 ASN A O 1
ATOM 718 N N . LEU A 1 86 ? 1.514 1.992 14.955 1.00 69.75 86 LEU A N 1
ATOM 719 C CA . LEU A 1 86 ? 1.709 2.134 16.388 1.00 69.75 86 LEU A CA 1
ATOM 720 C C . LEU A 1 86 ? 2.490 3.427 16.596 1.00 69.75 86 LEU A C 1
ATOM 722 O O . LEU A 1 86 ? 3.682 3.480 16.302 1.00 69.75 86 LEU A O 1
ATOM 726 N N . VAL A 1 87 ? 1.786 4.470 17.049 1.00 59.78 87 VAL A N 1
ATOM 727 C CA . VAL A 1 87 ? 2.332 5.798 17.346 1.00 59.78 87 VAL A CA 1
ATOM 728 C C . VAL A 1 87 ? 3.724 5.609 17.958 1.00 59.78 87 VAL A C 1
ATOM 730 O O . VAL A 1 87 ? 3.797 5.036 19.053 1.00 59.78 87 VAL A O 1
ATOM 733 N N . PRO A 1 88 ? 4.827 6.019 17.289 1.00 51.53 88 PRO A N 1
ATOM 734 C CA . PRO A 1 88 ? 6.140 5.929 17.905 1.00 51.53 88 PRO A CA 1
ATOM 735 C C . PRO A 1 88 ? 6.010 6.724 19.193 1.00 51.53 88 PRO A C 1
ATOM 737 O O . PRO A 1 88 ? 5.588 7.881 19.132 1.00 51.53 88 PRO A O 1
ATOM 740 N N . TYR A 1 89 ? 6.213 6.045 20.331 1.00 37.38 89 TYR A N 1
ATOM 741 C CA . TYR A 1 89 ? 5.950 6.532 21.687 1.00 37.38 89 TYR A CA 1
ATOM 742 C C . TYR A 1 89 ? 5.969 8.055 21.742 1.00 37.38 89 TYR A C 1
ATOM 744 O O . TYR A 1 89 ? 6.989 8.614 21.323 1.00 37.38 89 TYR A O 1
ATOM 752 N N . PRO A 1 90 ? 4.918 8.742 22.246 1.00 45.25 90 PRO A N 1
ATOM 753 C CA . PRO A 1 90 ? 4.961 10.191 22.333 1.00 45.25 90 PRO A CA 1
ATOM 754 C C . PRO A 1 90 ? 6.249 10.548 23.066 1.00 45.25 90 PRO A C 1
ATOM 756 O O . PRO A 1 90 ? 6.395 10.241 24.252 1.00 45.25 90 PRO A O 1
ATOM 759 N N . THR A 1 91 ? 7.216 11.113 22.332 1.00 45.66 91 THR A N 1
ATOM 760 C CA . THR A 1 91 ? 8.464 11.594 22.912 1.00 45.66 91 THR A CA 1
ATOM 761 C C . THR A 1 91 ? 8.006 12.527 24.001 1.00 45.66 91 THR A C 1
ATOM 763 O O . THR A 1 91 ? 7.333 13.511 23.690 1.00 45.66 91 THR A O 1
ATOM 766 N N . ARG A 1 92 ? 8.245 12.121 25.256 1.00 44.91 92 ARG A N 1
ATOM 767 C CA . ARG A 1 92 ? 7.796 12.786 26.478 1.00 44.91 92 ARG A CA 1
ATOM 768 C C . ARG A 1 92 ? 7.839 14.287 26.225 1.00 44.91 92 ARG A C 1
ATOM 770 O O . ARG A 1 92 ? 8.922 14.868 26.255 1.00 44.91 92 ARG A O 1
ATOM 777 N N . ARG A 1 93 ? 6.679 14.902 25.940 1.00 45.44 93 ARG A N 1
ATOM 778 C CA . ARG A 1 93 ? 6.575 16.359 25.908 1.00 45.44 93 ARG A CA 1
ATOM 779 C C . ARG A 1 93 ? 7.111 16.779 27.258 1.00 45.44 93 ARG A C 1
ATOM 781 O O . ARG A 1 93 ? 6.611 16.318 28.285 1.00 45.44 93 ARG A O 1
ATOM 788 N N . GLN A 1 94 ? 8.195 17.542 27.235 1.00 41.91 94 GLN A N 1
ATOM 789 C CA . GLN A 1 94 ? 8.735 18.197 28.404 1.00 41.91 94 GLN A CA 1
ATOM 790 C C . GLN A 1 94 ? 7.544 18.916 29.032 1.00 41.91 94 GLN A C 1
ATOM 792 O O . GLN A 1 94 ? 7.029 19.887 28.482 1.00 41.91 94 GLN A O 1
ATOM 797 N N . VAL A 1 95 ? 7.011 18.351 30.115 1.00 47.59 95 VAL A N 1
ATOM 798 C CA . VAL A 1 95 ? 6.037 19.042 30.940 1.00 47.59 95 VAL A CA 1
ATOM 799 C C . VAL A 1 95 ? 6.847 20.189 31.509 1.00 47.59 95 VAL A C 1
ATOM 801 O O . VAL A 1 95 ? 7.622 19.992 32.446 1.00 47.59 95 VAL A O 1
ATOM 804 N N . LEU A 1 96 ? 6.752 21.355 30.866 1.00 51.94 96 LEU A N 1
ATOM 805 C CA . LEU A 1 96 ? 7.109 22.615 31.485 1.00 51.94 96 LEU A CA 1
ATOM 806 C C . LEU A 1 96 ? 6.276 22.646 32.757 1.00 51.94 96 LEU A C 1
ATOM 808 O O . LEU A 1 96 ? 5.054 22.787 32.713 1.00 51.94 96 LEU A O 1
ATOM 812 N N . ARG A 1 97 ? 6.933 22.363 33.881 1.00 41.69 97 ARG A N 1
ATOM 813 C CA . ARG A 1 97 ? 6.353 22.591 35.193 1.00 41.69 97 ARG A CA 1
ATOM 814 C C . ARG A 1 97 ? 6.075 24.093 35.226 1.00 41.69 97 ARG A C 1
ATOM 816 O O . ARG A 1 97 ? 7.038 24.840 35.075 1.00 41.69 97 ARG A O 1
ATOM 823 N N . PRO A 1 98 ? 4.824 24.559 35.353 1.00 44.41 98 PRO A N 1
ATOM 824 C CA . PRO A 1 98 ? 4.635 25.938 35.755 1.00 44.41 98 PRO A CA 1
ATOM 825 C C . PRO A 1 98 ? 5.298 26.079 37.125 1.00 44.41 98 PRO A C 1
ATOM 827 O O . PRO A 1 98 ? 5.062 25.256 38.019 1.00 44.41 98 PRO A O 1
ATOM 830 N N . ASP A 1 99 ? 6.198 27.056 37.227 1.00 50.06 99 ASP A N 1
ATOM 831 C CA . ASP A 1 99 ? 6.880 27.415 38.460 1.00 50.06 99 ASP A CA 1
ATOM 832 C C . ASP A 1 99 ? 5.857 27.515 39.593 1.00 50.06 99 ASP A C 1
ATOM 834 O O . ASP A 1 99 ? 4.902 28.293 39.551 1.00 50.06 99 ASP A O 1
ATOM 838 N N . LYS A 1 100 ? 6.062 26.693 40.624 1.00 51.31 100 LYS A N 1
ATOM 839 C CA . LYS A 1 100 ? 5.589 27.035 41.958 1.00 51.31 100 LYS A CA 1
ATOM 840 C C . LYS A 1 100 ? 6.432 28.226 42.395 1.00 51.31 100 LYS A C 1
ATOM 842 O O . LYS A 1 100 ? 7.596 28.020 42.698 1.00 51.31 100 LYS A O 1
ATOM 847 N N . ASP A 1 101 ? 5.871 29.429 42.386 1.00 50.28 101 ASP A N 1
ATOM 848 C CA . ASP A 1 101 ? 5.821 30.303 43.563 1.00 50.28 101 ASP A CA 1
ATOM 849 C C . ASP A 1 101 ? 5.302 31.709 43.233 1.00 50.28 101 ASP A C 1
ATOM 851 O O . ASP A 1 101 ? 5.344 32.168 42.097 1.00 50.28 101 ASP A O 1
ATOM 855 N N . LEU A 1 102 ? 4.846 32.366 44.304 1.00 52.03 102 LEU A N 1
ATOM 856 C CA . LEU A 1 102 ? 4.168 33.661 44.438 1.00 52.03 102 LEU A CA 1
ATOM 857 C C . LEU A 1 102 ? 2.665 33.621 44.106 1.00 52.03 102 LEU A C 1
ATOM 859 O O . LEU A 1 102 ? 2.252 33.613 42.960 1.00 52.03 102 LEU A O 1
ATOM 863 N N . GLY A 1 103 ? 1.742 33.590 45.063 1.00 42.66 103 GLY A N 1
ATOM 864 C CA . GLY A 1 103 ? 1.821 34.041 46.447 1.00 42.66 103 GLY A CA 1
ATOM 865 C C . GLY A 1 103 ? 0.879 35.224 46.640 1.00 42.66 103 GLY A C 1
ATOM 866 O O . GLY A 1 103 ? 1.158 36.321 46.180 1.00 42.66 103 GLY A O 1
ATOM 867 N N . ARG A 1 104 ? -0.186 34.961 47.402 1.00 49.41 104 ARG A N 1
ATOM 868 C CA . ARG A 1 104 ? -1.010 35.912 48.162 1.00 49.41 104 ARG A CA 1
ATOM 869 C C . ARG A 1 104 ? -1.915 36.878 47.383 1.00 49.41 104 ARG A C 1
ATOM 871 O O . ARG A 1 104 ? -1.534 37.959 46.957 1.00 49.41 104 ARG A O 1
ATOM 878 N N . GLN A 1 105 ? -3.189 36.491 47.370 1.00 45.69 105 GLN A N 1
ATOM 879 C CA . GLN A 1 105 ? -4.325 37.403 47.400 1.00 45.69 105 GLN A CA 1
ATOM 880 C C . GLN A 1 105 ? -4.280 38.248 48.684 1.00 45.69 105 GLN A C 1
ATOM 882 O O . GLN A 1 105 ? -4.125 37.694 49.774 1.00 45.69 105 GLN A O 1
ATOM 887 N N . SER A 1 106 ? -4.489 39.554 48.548 1.00 49.84 106 SER A N 1
ATOM 888 C CA . SER A 1 106 ? -5.094 40.407 49.572 1.00 49.84 106 SER A CA 1
ATOM 889 C C . SER A 1 106 ? -5.962 41.428 48.844 1.00 49.84 106 SER A C 1
ATOM 891 O O . SER A 1 106 ? -5.454 42.357 48.223 1.00 49.84 106 SER A O 1
ATOM 893 N N . SER A 1 107 ? -7.263 41.151 48.861 1.00 52.91 107 SER A N 1
ATOM 894 C CA . SER A 1 107 ? -8.345 42.075 48.538 1.00 52.91 107 SER A CA 1
ATOM 895 C C . SER A 1 107 ? -8.581 43.047 49.700 1.00 52.91 107 SER A C 1
ATOM 897 O O . SER A 1 107 ? -8.091 42.816 50.807 1.00 52.91 107 SER A O 1
ATOM 899 N N . GLU A 1 108 ? -9.307 44.108 49.354 1.00 46.66 108 GLU A N 1
ATOM 900 C CA . GLU A 1 108 ? -9.862 45.224 50.138 1.00 46.66 108 GLU A CA 1
ATOM 901 C C . GLU A 1 108 ? -10.332 44.934 51.572 1.00 46.66 108 GLU A C 1
ATOM 903 O O . GLU A 1 108 ? -10.833 43.819 51.846 1.00 46.66 108 GLU A O 1
#

Radius of gyration: 22.44 Å; chains: 1; bounding box: 30×58×66 Å

Foldseek 3Di:
DDDPLVCLVPDDADADQEEEAEDPADDCVVVSCVVSCVVRHHDAFHKYKYKYQDDPCVVQCDPQWHWPDWDDDPGMIITMITGHPPPPPPPPPPPPDPDDDDDDDDDD

Secondary structure (DSSP, 8-state):
---HHHHHHHSPP--EEEEEE-PPTTSSHHHHHHHHTTTTTEEEEEEEEEEESSS-GGGG-STTEEEEEEEE-SS-EEEEEEE--S----------PPP---------

pLDDT: mean 77.06, std 17.26, range [37.38, 96.06]

Sequence (108 aa):
ERDALEWLRGTKRVEYDIVFLDPPFGRGFIEASLGELPNGWLKDRAWVYLEAEETPIFRLNVEPWHMIRHGRTAHTQYALLEFNNLVPYPTRRQVLRPDKDLGRQSSE